Protein AF-A0A6A3SN65-F1 (afdb_monomer_lite)

Structure (mmCIF, N/CA/C/O backbone):
data_AF-A0A6A3SN65-F1
#
_entry.id   AF-A0A6A3SN65-F1
#
loop_
_atom_site.group_PDB
_atom_site.id
_atom_site.type_symbol
_atom_site.label_atom_id
_atom_site.label_alt_id
_atom_site.label_comp_id
_atom_site.label_asym_id
_atom_site.label_entity_id
_atom_site.label_seq_id
_atom_site.pdbx_PDB_ins_code
_atom_site.Cartn_x
_atom_site.Cartn_y
_atom_site.Cartn_z
_atom_site.occupancy
_atom_site.B_iso_or_equiv
_atom_site.auth_seq_id
_atom_site.auth_comp_id
_atom_site.auth_asym_id
_atom_site.auth_atom_id
_atom_site.pdbx_PDB_model_num
ATOM 1 N N . MET A 1 1 ? 22.284 -38.122 52.131 1.00 44.00 1 MET A N 1
ATOM 2 C CA . MET A 1 1 ? 21.114 -37.284 51.780 1.00 44.00 1 MET A CA 1
ATOM 3 C C . MET A 1 1 ? 21.579 -36.169 50.852 1.00 44.00 1 MET A C 1
ATOM 5 O O . MET A 1 1 ? 22.346 -35.319 51.288 1.00 44.00 1 MET A O 1
ATOM 9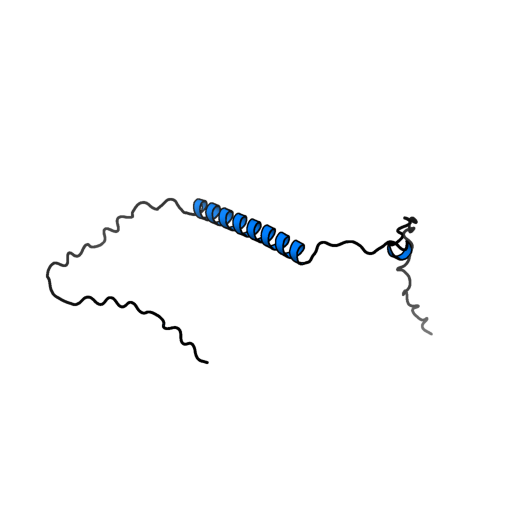 N N . ALA A 1 2 ? 21.207 -36.213 49.572 1.00 60.75 2 ALA A N 1
ATOM 10 C CA . ALA A 1 2 ? 21.546 -35.164 48.610 1.00 60.75 2 ALA A CA 1
ATOM 11 C C . ALA A 1 2 ? 20.547 -34.003 48.746 1.00 60.75 2 ALA A C 1
ATOM 13 O O . ALA A 1 2 ? 19.338 -34.225 48.777 1.00 60.75 2 ALA A O 1
ATOM 14 N N . LYS A 1 3 ? 21.052 -32.773 48.883 1.00 56.12 3 LYS A N 1
ATOM 15 C CA . LYS A 1 3 ? 20.230 -31.563 49.008 1.00 56.12 3 LYS A CA 1
ATOM 16 C C . LYS A 1 3 ? 19.771 -31.123 47.614 1.00 56.12 3 LYS A C 1
ATOM 18 O O . LYS A 1 3 ? 20.582 -30.993 46.703 1.00 56.12 3 LYS A O 1
ATOM 23 N N . SER A 1 4 ? 18.461 -30.938 47.486 1.00 59.59 4 SER A N 1
ATOM 24 C CA . SER A 1 4 ? 17.730 -30.513 46.289 1.00 59.59 4 SER A CA 1
ATOM 25 C C . SER A 1 4 ? 18.315 -29.248 45.641 1.00 59.59 4 SER A C 1
ATOM 27 O O . SER A 1 4 ? 18.587 -28.258 46.325 1.00 59.59 4 SER A O 1
ATOM 29 N N . LYS A 1 5 ? 18.483 -29.274 44.312 1.00 63.75 5 LYS A N 1
ATOM 30 C CA . LYS A 1 5 ? 18.831 -28.111 43.489 1.00 63.75 5 LYS A CA 1
ATOM 31 C C . LYS A 1 5 ? 17.559 -27.277 43.319 1.00 63.75 5 LYS A C 1
ATOM 33 O O . LYS A 1 5 ? 16.695 -27.609 42.519 1.00 63.75 5 LYS A O 1
ATOM 38 N N . LYS A 1 6 ? 17.433 -26.231 44.137 1.00 62.97 6 LYS A N 1
ATOM 39 C CA . LYS A 1 6 ? 16.362 -25.232 44.069 1.00 62.97 6 LYS A CA 1
ATOM 40 C C . LYS A 1 6 ? 16.409 -24.546 42.700 1.00 62.97 6 LYS A C 1
ATOM 42 O O . LYS A 1 6 ? 17.415 -23.932 42.354 1.00 62.97 6 LYS A O 1
ATOM 47 N N . ASP A 1 7 ? 15.336 -24.694 41.932 1.00 58.56 7 ASP A N 1
ATOM 48 C CA . ASP A 1 7 ? 15.148 -24.087 40.617 1.00 58.56 7 ASP A CA 1
ATOM 49 C C . ASP A 1 7 ? 15.398 -22.569 40.656 1.00 58.56 7 ASP A C 1
ATOM 51 O O . ASP A 1 7 ? 14.676 -21.828 41.321 1.00 58.56 7 ASP A O 1
ATOM 55 N N . MET A 1 8 ? 16.387 -22.085 39.900 1.00 62.41 8 MET A N 1
ATOM 56 C CA . MET A 1 8 ? 16.623 -20.653 39.652 1.00 62.41 8 MET A CA 1
ATOM 57 C C . MET A 1 8 ? 15.664 -20.093 38.585 1.00 62.41 8 MET A C 1
ATOM 59 O O . MET A 1 8 ? 16.085 -19.454 37.624 1.00 62.41 8 MET A O 1
ATOM 63 N N . ARG A 1 9 ? 14.359 -20.338 38.721 1.00 61.31 9 ARG A N 1
ATOM 64 C CA . ARG A 1 9 ? 13.341 -19.879 37.756 1.00 61.31 9 ARG A CA 1
ATOM 65 C C . ARG A 1 9 ? 12.748 -18.504 38.074 1.00 61.31 9 ARG A C 1
ATOM 67 O O . ARG A 1 9 ? 11.598 -18.261 37.739 1.00 61.31 9 ARG A O 1
ATOM 74 N N . ASP A 1 10 ? 13.515 -17.606 38.690 1.00 58.91 10 ASP A N 1
ATOM 75 C CA . ASP A 1 10 ? 12.990 -16.268 39.008 1.00 58.91 10 ASP A CA 1
ATOM 76 C C . ASP A 1 10 ? 14.024 -15.128 38.988 1.00 58.91 10 ASP A C 1
ATOM 78 O O . ASP A 1 10 ? 13.831 -14.080 39.591 1.00 58.91 10 ASP A O 1
ATOM 82 N N . ALA A 1 11 ? 15.137 -15.297 38.267 1.00 58.41 11 ALA A N 1
ATOM 83 C CA . ALA A 1 11 ? 16.168 -14.259 38.128 1.00 58.41 11 ALA A CA 1
ATOM 84 C C . ALA A 1 11 ? 16.058 -13.482 36.799 1.00 58.41 11 ALA A C 1
ATOM 86 O O . ALA A 1 11 ? 17.061 -13.163 36.171 1.00 58.41 11 ALA A O 1
ATOM 87 N N . GLY A 1 12 ? 14.834 -13.231 36.322 1.00 60.22 12 GLY A N 1
ATOM 88 C CA . GLY A 1 12 ? 14.587 -12.522 35.056 1.00 60.22 12 GLY A CA 1
ATOM 89 C C . GLY A 1 12 ? 13.802 -11.220 35.198 1.00 60.22 12 GLY A C 1
ATOM 90 O O . GLY A 1 12 ? 13.435 -10.617 34.191 1.00 60.22 12 GLY A O 1
ATOM 91 N N . ARG A 1 13 ? 13.487 -10.800 36.428 1.00 65.06 13 ARG A N 1
ATOM 92 C CA . ARG A 1 13 ? 12.612 -9.651 36.687 1.00 65.06 13 ARG A CA 1
ATOM 93 C C . ARG A 1 13 ? 13.239 -8.644 37.645 1.00 65.06 13 ARG A C 1
ATOM 95 O O . ARG A 1 13 ? 12.544 -8.054 38.463 1.00 65.06 13 ARG A O 1
ATOM 102 N N . GLU A 1 14 ? 14.547 -8.434 37.536 1.00 59.97 14 GLU A N 1
ATOM 103 C CA . GLU A 1 14 ? 15.167 -7.255 38.137 1.00 59.97 14 GLU A CA 1
ATOM 104 C C . GLU A 1 14 ? 14.794 -6.023 37.316 1.00 59.97 14 GLU A C 1
ATOM 106 O O . GLU A 1 14 ? 14.979 -5.951 36.097 1.00 59.97 14 GLU A O 1
ATOM 111 N N . GLY A 1 15 ? 14.150 -5.091 38.010 1.00 62.22 15 GLY A N 1
ATOM 112 C CA . GLY A 1 15 ? 13.595 -3.884 37.446 1.00 62.22 15 GLY A CA 1
ATOM 113 C C . GLY A 1 15 ? 14.676 -3.029 36.808 1.00 62.22 15 GLY A C 1
ATOM 114 O O . GLY A 1 15 ? 15.488 -2.419 37.493 1.00 62.22 15 GLY A O 1
ATOM 115 N N . ARG A 1 16 ? 14.576 -2.845 35.490 1.00 60.09 16 ARG A N 1
ATOM 116 C CA . ARG A 1 16 ? 14.688 -1.471 35.015 1.00 60.09 16 ARG A CA 1
ATOM 117 C C . ARG A 1 16 ? 13.518 -0.741 35.636 1.00 60.09 16 ARG A C 1
ATOM 119 O O . ARG A 1 16 ? 12.372 -1.084 35.339 1.00 60.09 16 ARG A O 1
ATOM 126 N N . GLU A 1 17 ? 13.838 0.176 36.539 1.00 61.56 17 GLU A N 1
ATOM 127 C CA . GLU A 1 17 ? 12.993 1.288 36.940 1.00 61.56 17 GLU A CA 1
ATOM 128 C C . GLU A 1 17 ? 12.139 1.656 35.732 1.00 61.56 17 GLU A C 1
ATOM 130 O O . GLU A 1 17 ? 12.624 2.172 34.721 1.00 61.56 17 GLU A O 1
ATOM 135 N N . ARG A 1 18 ? 10.872 1.234 35.776 1.00 63.16 18 ARG A N 1
ATOM 136 C CA . ARG A 1 18 ? 9.873 1.748 34.861 1.00 63.16 18 ARG A CA 1
ATOM 137 C C . ARG A 1 18 ? 9.721 3.177 35.321 1.00 63.16 18 ARG A C 1
ATOM 139 O O . ARG A 1 18 ? 8.883 3.452 36.169 1.00 63.16 18 ARG A O 1
ATOM 146 N N . GLU A 1 19 ? 10.588 4.045 34.809 1.00 61.00 19 GLU A N 1
ATOM 147 C CA . GLU A 1 19 ? 10.290 5.454 34.671 1.00 61.00 19 GLU A CA 1
ATOM 148 C C . GLU A 1 19 ? 8.831 5.480 34.230 1.00 61.00 19 GLU A C 1
ATOM 150 O O . GLU A 1 19 ? 8.477 4.890 33.199 1.00 61.00 19 GLU A O 1
ATOM 155 N N . GLU A 1 20 ? 7.962 5.981 35.106 1.00 58.88 20 GLU A N 1
ATOM 156 C CA . GLU A 1 20 ? 6.527 6.050 34.882 1.00 58.88 20 GLU A CA 1
ATOM 157 C C . GLU A 1 20 ? 6.275 7.111 33.807 1.00 58.88 20 GLU A C 1
ATOM 159 O O . GLU A 1 20 ? 5.593 8.109 34.013 1.00 58.88 20 GLU A O 1
ATOM 164 N N . ALA A 1 21 ? 6.837 6.910 32.613 1.00 63.66 21 ALA A N 1
ATOM 165 C CA . ALA A 1 21 ? 6.311 7.469 31.401 1.00 63.66 21 ALA A CA 1
ATOM 166 C C . ALA A 1 21 ? 4.866 6.987 31.374 1.00 63.66 21 ALA A C 1
ATOM 168 O O . ALA A 1 21 ? 4.590 5.814 31.106 1.00 63.66 21 ALA A O 1
ATOM 169 N N . THR A 1 22 ? 3.957 7.887 31.739 1.00 68.81 22 THR A N 1
ATOM 170 C CA . THR A 1 22 ? 2.511 7.702 31.780 1.00 68.81 22 THR A CA 1
ATOM 171 C C . THR A 1 22 ? 2.010 7.499 30.352 1.00 68.81 22 THR A C 1
ATOM 173 O O . THR A 1 22 ? 1.320 8.319 29.756 1.00 68.81 22 THR A O 1
ATOM 176 N N . ARG A 1 23 ? 2.379 6.362 29.758 1.00 72.00 23 ARG A N 1
ATOM 177 C CA . ARG A 1 23 ? 1.897 5.875 28.474 1.00 72.00 23 ARG A CA 1
ATOM 178 C C . ARG A 1 23 ? 0.486 5.361 28.692 1.00 72.00 23 ARG A C 1
ATOM 180 O O . ARG A 1 23 ? 0.244 4.167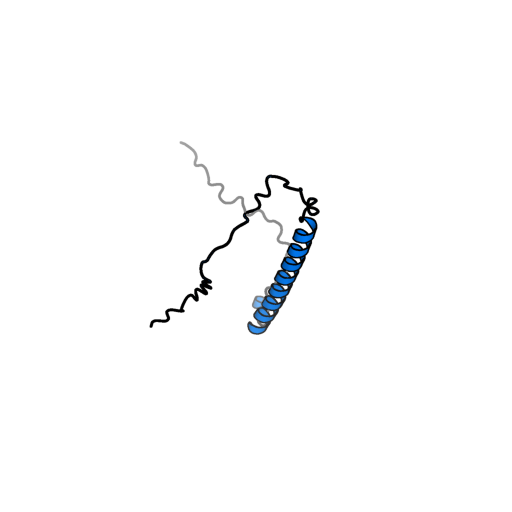 28.839 1.00 72.00 23 ARG A O 1
ATOM 187 N N . SER A 1 24 ? -0.459 6.288 28.751 1.00 79.38 24 SER A N 1
ATOM 188 C CA . SER A 1 24 ? -1.873 5.951 28.746 1.00 79.38 24 SER A CA 1
ATOM 189 C C . SER A 1 24 ? -2.320 5.605 27.331 1.00 79.38 24 SER A C 1
ATOM 191 O O . SER A 1 24 ? -2.124 6.397 26.410 1.00 79.38 24 SER A O 1
ATOM 193 N N . SER A 1 25 ? -2.941 4.440 27.151 1.00 87.12 25 SER A N 1
ATOM 194 C CA . SER A 1 25 ? -3.502 4.046 25.856 1.00 87.12 25 SER A CA 1
ATOM 195 C C . SER A 1 25 ? -4.734 4.889 25.495 1.00 87.12 25 SER A C 1
ATOM 197 O O . SER A 1 25 ? -5.464 5.343 26.379 1.00 87.12 25 SER A O 1
ATOM 199 N N . ARG A 1 26 ? -5.021 5.053 24.192 1.00 91.25 26 ARG A N 1
ATOM 200 C CA . ARG A 1 26 ? -6.242 5.737 23.705 1.00 91.25 26 ARG A CA 1
ATOM 201 C C . ARG A 1 26 ? -7.511 5.123 24.295 1.00 91.25 26 ARG A C 1
ATOM 203 O O . ARG A 1 26 ? -8.397 5.847 24.736 1.00 91.25 26 ARG A O 1
ATOM 210 N N . ARG A 1 27 ? -7.536 3.788 24.394 1.00 92.62 27 ARG A N 1
ATOM 211 C CA . ARG A 1 27 ? -8.623 3.028 25.021 1.00 92.62 27 ARG A CA 1
ATOM 212 C C . ARG A 1 27 ? -8.814 3.409 26.489 1.00 92.62 27 ARG A C 1
ATOM 214 O O . ARG A 1 27 ? -9.942 3.638 26.903 1.00 92.62 27 ARG A O 1
ATOM 221 N N . ALA A 1 28 ? -7.730 3.512 27.262 1.00 91.31 28 ALA A N 1
ATOM 222 C CA . ALA A 1 28 ? -7.799 3.925 28.666 1.00 91.31 28 ALA A CA 1
ATOM 223 C C . ALA A 1 28 ? -8.260 5.382 28.832 1.00 91.31 28 ALA A C 1
ATOM 225 O O . ALA A 1 28 ? -8.805 5.741 29.869 1.00 91.31 28 ALA A O 1
ATOM 226 N N . LYS A 1 29 ? -8.055 6.219 27.809 1.00 90.62 29 LYS A N 1
ATOM 227 C CA . LYS A 1 29 ? -8.522 7.608 27.762 1.00 90.62 29 LYS A CA 1
ATOM 228 C C . LYS A 1 29 ? -9.926 7.772 27.166 1.00 90.62 29 LYS A C 1
ATOM 230 O O . LYS A 1 29 ? -10.376 8.903 27.046 1.00 90.62 29 LYS A O 1
ATOM 235 N N . GLY A 1 30 ? -10.603 6.682 26.788 1.00 94.31 30 GLY A N 1
ATOM 236 C CA . GLY A 1 30 ? -11.924 6.741 26.151 1.00 94.31 30 GLY A CA 1
ATOM 237 C C . GLY A 1 30 ? -11.926 7.476 24.807 1.00 94.31 30 GLY A C 1
ATOM 238 O O . GLY A 1 30 ? -12.971 7.951 24.374 1.00 94.31 30 GLY A O 1
ATOM 239 N N . LEU A 1 31 ? -10.761 7.609 24.165 1.00 93.38 31 LEU A N 1
ATOM 240 C CA . LEU A 1 31 ? -10.641 8.309 22.891 1.00 93.38 31 LEU A CA 1
ATOM 241 C C . LEU A 1 31 ? -11.261 7.476 21.764 1.00 93.38 31 LEU A C 1
ATOM 243 O O . LEU A 1 31 ? -11.194 6.241 21.814 1.00 93.38 31 LEU A O 1
ATOM 247 N N . PRO A 1 32 ? -11.819 8.136 20.735 1.00 92.19 32 PRO A N 1
ATOM 248 C CA . PRO A 1 32 ? -12.354 7.441 19.579 1.00 92.19 32 PRO A CA 1
ATOM 249 C C . PRO A 1 32 ? -11.260 6.634 18.858 1.00 92.19 32 PRO A C 1
ATOM 251 O O . PRO A 1 32 ? -10.058 6.907 19.036 1.00 92.19 32 PRO A O 1
ATOM 254 N N . PRO A 1 33 ? -11.668 5.634 18.053 1.00 92.00 33 PRO A N 1
ATOM 255 C CA . PRO A 1 33 ? -10.758 4.873 17.210 1.00 92.00 33 PRO A CA 1
ATOM 256 C C . PRO A 1 33 ? -9.896 5.771 16.326 1.00 92.00 33 PRO A C 1
ATOM 258 O O . PRO A 1 33 ? -10.231 6.920 16.046 1.00 92.00 33 PRO A O 1
ATOM 261 N N . GLU A 1 34 ? -8.765 5.226 15.899 1.00 91.81 34 GLU A N 1
ATOM 262 C CA . GLU A 1 34 ? -7.917 5.900 14.928 1.00 91.81 34 GLU A CA 1
ATOM 263 C C . GLU A 1 34 ? -8.611 5.938 13.566 1.00 91.81 34 GLU A C 1
ATOM 265 O O . GLU A 1 34 ? -9.181 4.944 13.111 1.00 91.81 34 GLU A O 1
ATOM 270 N N . GLU A 1 35 ? -8.581 7.105 12.935 1.00 93.69 35 GLU A N 1
ATOM 271 C CA . GLU A 1 35 ? -9.079 7.275 11.580 1.00 93.69 35 GLU A CA 1
ATOM 272 C C . GLU A 1 35 ? -8.033 6.744 10.595 1.00 93.69 35 GLU A C 1
ATOM 274 O O . GLU A 1 35 ? -6.851 7.088 10.669 1.00 93.69 35 GLU A O 1
ATOM 279 N N . HIS A 1 36 ? -8.469 5.903 9.661 1.00 94.94 36 HIS A N 1
ATOM 280 C CA . HIS A 1 36 ? -7.621 5.341 8.617 1.00 94.94 36 HIS A CA 1
ATOM 281 C C . HIS A 1 36 ? -8.142 5.737 7.236 1.00 94.94 36 HIS A C 1
ATOM 283 O O . HIS A 1 36 ? -9.346 5.901 7.036 1.00 94.94 36 HIS A O 1
ATOM 289 N N . ALA A 1 37 ? -7.223 5.855 6.275 1.00 95.50 37 ALA A N 1
ATOM 290 C CA . ALA A 1 37 ? -7.568 6.036 4.870 1.00 95.50 37 ALA A CA 1
ATOM 291 C C . ALA A 1 37 ? -8.432 4.870 4.363 1.00 95.50 37 ALA A C 1
ATOM 293 O O . ALA A 1 37 ? -8.308 3.736 4.842 1.00 95.50 37 ALA A O 1
ATOM 294 N N . SER A 1 38 ? -9.282 5.135 3.367 1.00 96.56 38 SER A N 1
ATOM 295 C CA . SER A 1 38 ? -10.095 4.072 2.773 1.00 96.56 38 SER A CA 1
ATOM 296 C C . SER A 1 38 ? -9.218 3.059 2.035 1.00 96.56 38 SER A C 1
ATOM 298 O O . SER A 1 38 ? -8.105 3.360 1.585 1.00 96.56 38 SER A O 1
ATOM 300 N N . LEU A 1 39 ? -9.737 1.843 1.863 1.00 97.44 39 LEU A N 1
ATOM 301 C CA . LEU A 1 39 ? -9.032 0.796 1.126 1.00 97.44 39 LEU A CA 1
ATOM 302 C C . LEU A 1 39 ? -8.706 1.239 -0.304 1.00 97.44 39 LEU A C 1
ATOM 304 O O . LEU A 1 39 ? -7.608 0.986 -0.797 1.00 97.44 39 LEU A O 1
ATOM 308 N N . GLU A 1 40 ? -9.618 1.951 -0.962 1.00 97.88 40 GLU A N 1
ATOM 309 C CA . GLU A 1 40 ? -9.433 2.463 -2.320 1.00 97.88 40 GLU A CA 1
ATOM 310 C C . GLU A 1 40 ? -8.261 3.446 -2.396 1.00 97.88 40 GLU A C 1
ATOM 312 O O . GLU A 1 40 ? -7.480 3.411 -3.354 1.00 97.88 40 GLU A O 1
ATOM 317 N N . GLU A 1 41 ? -8.112 4.310 -1.392 1.00 97.19 41 GLU A N 1
ATOM 318 C CA . GLU A 1 41 ? -7.010 5.264 -1.312 1.00 97.19 41 GLU A CA 1
ATOM 319 C C . GLU A 1 41 ? -5.672 4.549 -1.093 1.00 97.19 41 GLU A C 1
ATOM 321 O O . GLU A 1 41 ? -4.698 4.800 -1.817 1.00 97.19 41 GLU A O 1
ATOM 326 N N . VAL A 1 42 ? -5.631 3.588 -0.168 1.00 97.75 42 VAL A N 1
ATOM 327 C CA . VAL A 1 42 ? -4.442 2.761 0.085 1.00 97.75 42 VAL A CA 1
ATOM 328 C C . VAL A 1 42 ? -4.036 1.987 -1.175 1.00 97.75 42 VAL A C 1
ATOM 330 O O . VAL A 1 42 ? -2.868 1.974 -1.567 1.00 97.75 42 VAL A O 1
ATOM 333 N N . VAL A 1 43 ? -4.995 1.394 -1.887 1.00 98.06 43 VAL A N 1
ATOM 334 C CA . VAL A 1 43 ? -4.729 0.662 -3.134 1.00 98.06 43 VAL A CA 1
ATOM 335 C C . VAL A 1 43 ? -4.219 1.601 -4.230 1.00 98.06 43 VAL A C 1
ATOM 337 O O . VAL A 1 43 ? -3.259 1.273 -4.939 1.00 98.06 43 VAL A O 1
ATOM 340 N N . ARG A 1 44 ? -4.819 2.789 -4.377 1.00 98.06 44 ARG A N 1
ATOM 341 C CA . ARG A 1 44 ? -4.402 3.785 -5.375 1.00 98.06 44 ARG A CA 1
ATOM 342 C C . ARG A 1 44 ? -2.969 4.250 -5.131 1.00 98.06 44 ARG A C 1
ATOM 344 O O . ARG A 1 44 ? -2.168 4.288 -6.071 1.00 98.06 44 ARG A O 1
ATOM 351 N N . THR A 1 45 ? -2.638 4.589 -3.888 1.00 97.12 45 THR A N 1
ATOM 352 C CA . THR A 1 45 ? -1.297 5.048 -3.503 1.00 97.12 45 THR A CA 1
ATOM 353 C C . THR A 1 45 ? -0.256 3.948 -3.707 1.00 97.12 45 THR A C 1
ATOM 355 O O . THR A 1 45 ? 0.761 4.188 -4.366 1.00 97.12 45 THR A O 1
ATOM 358 N N . ALA A 1 46 ? -0.544 2.716 -3.274 1.00 96.88 46 ALA A N 1
ATOM 359 C CA . ALA A 1 46 ? 0.331 1.564 -3.475 1.00 96.88 46 ALA A CA 1
ATOM 360 C C . ALA A 1 46 ? 0.588 1.282 -4.964 1.00 96.88 46 ALA A C 1
ATOM 362 O O . ALA A 1 46 ? 1.735 1.088 -5.381 1.00 96.88 46 ALA A O 1
ATOM 363 N N . ARG A 1 47 ? -0.455 1.330 -5.806 1.00 97.25 47 ARG A N 1
ATOM 364 C CA . ARG A 1 47 ? -0.318 1.146 -7.259 1.00 97.25 47 ARG A CA 1
ATOM 365 C C . ARG A 1 47 ? 0.558 2.231 -7.884 1.00 97.25 47 ARG A C 1
ATOM 367 O O . ARG A 1 47 ? 1.428 1.907 -8.697 1.00 97.25 47 ARG A O 1
ATOM 374 N N . LYS A 1 48 ? 0.361 3.499 -7.503 1.00 95.56 48 LYS A N 1
ATOM 375 C CA . LYS A 1 48 ? 1.169 4.631 -7.989 1.00 95.56 48 LYS A CA 1
ATOM 376 C C . LYS A 1 48 ? 2.639 4.472 -7.595 1.00 95.56 48 LYS A C 1
ATOM 378 O O . LYS A 1 48 ? 3.514 4.593 -8.453 1.00 95.56 48 LYS A O 1
ATOM 383 N N . ALA A 1 49 ? 2.908 4.124 -6.337 1.00 94.75 49 ALA A N 1
ATOM 384 C CA . ALA A 1 49 ? 4.261 3.867 -5.850 1.00 94.75 49 ALA A CA 1
ATOM 385 C C . ALA A 1 49 ? 4.919 2.684 -6.584 1.00 94.75 49 ALA A C 1
ATOM 387 O O . ALA A 1 49 ? 6.063 2.780 -7.028 1.00 94.75 49 ALA A O 1
ATOM 388 N N . GLY A 1 50 ? 4.185 1.587 -6.790 1.00 94.81 50 GLY A N 1
ATOM 389 C CA . GLY A 1 50 ? 4.670 0.428 -7.543 1.00 94.81 50 GLY A CA 1
ATOM 390 C C . GLY A 1 50 ? 4.985 0.750 -9.008 1.00 94.81 50 GLY A C 1
ATOM 391 O O . GLY A 1 50 ? 5.990 0.282 -9.543 1.00 94.81 50 GLY A O 1
ATOM 392 N N . ALA A 1 51 ? 4.169 1.582 -9.660 1.00 93.19 51 ALA A N 1
ATOM 393 C CA . ALA A 1 51 ? 4.431 2.038 -11.024 1.00 93.19 51 ALA A CA 1
ATOM 394 C C . ALA A 1 51 ? 5.702 2.897 -11.112 1.00 93.19 51 ALA A C 1
ATOM 396 O O . ALA A 1 51 ? 6.498 2.702 -12.030 1.00 93.19 51 ALA A O 1
ATOM 397 N N . ALA A 1 52 ? 5.923 3.795 -10.147 1.00 88.94 52 ALA A N 1
ATOM 398 C CA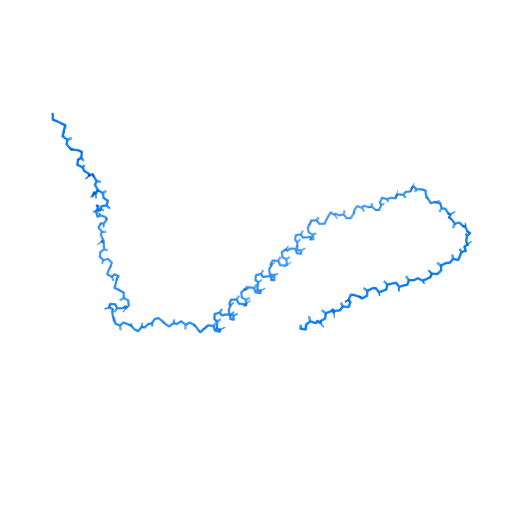 . ALA A 1 52 ? 7.141 4.598 -10.075 1.00 88.94 52 ALA A CA 1
ATOM 399 C C . ALA A 1 52 ? 8.392 3.717 -9.923 1.00 88.94 52 ALA A C 1
ATOM 401 O O . ALA A 1 52 ? 9.338 3.863 -10.695 1.00 88.94 52 ALA A O 1
ATOM 402 N N . LYS A 1 53 ? 8.358 2.730 -9.016 1.00 89.88 53 LYS A N 1
ATOM 403 C CA . LYS A 1 53 ? 9.461 1.769 -8.829 1.00 89.88 53 LYS A CA 1
ATOM 404 C C . LYS A 1 53 ? 9.774 0.984 -10.105 1.00 89.88 53 LYS A C 1
ATOM 406 O O . LYS A 1 53 ? 10.933 0.865 -10.484 1.00 89.88 53 LYS A O 1
ATOM 411 N N . ARG A 1 54 ? 8.748 0.491 -10.812 1.00 91.00 54 ARG A N 1
ATOM 412 C CA . ARG A 1 54 ? 8.944 -0.228 -12.085 1.00 91.00 54 ARG A CA 1
ATOM 413 C C . ARG A 1 54 ? 9.535 0.659 -13.178 1.00 91.00 54 ARG A C 1
ATOM 415 O O . ARG A 1 54 ? 10.343 0.170 -13.959 1.00 91.00 54 ARG A O 1
ATOM 422 N N . LYS A 1 55 ? 9.137 1.933 -13.252 1.00 89.31 55 LYS A N 1
ATOM 423 C CA . LYS A 1 55 ? 9.738 2.889 -14.194 1.00 89.31 55 LYS A CA 1
ATOM 424 C C . LYS A 1 55 ? 11.216 3.114 -13.876 1.00 89.31 55 LYS A C 1
ATOM 426 O O . LYS A 1 55 ? 12.031 2.962 -14.774 1.00 89.31 55 LYS A O 1
ATOM 431 N N . ALA A 1 56 ? 11.554 3.371 -12.612 1.00 85.56 56 ALA A N 1
ATOM 432 C CA . ALA A 1 56 ? 12.941 3.560 -12.185 1.00 85.56 56 ALA A CA 1
ATOM 433 C C . ALA A 1 56 ? 13.820 2.343 -12.521 1.00 85.56 56 ALA A C 1
ATOM 435 O O . ALA A 1 56 ? 14.839 2.491 -13.185 1.00 85.56 56 ALA A O 1
ATOM 436 N N . ALA A 1 57 ? 13.366 1.134 -12.179 1.00 85.38 57 ALA A N 1
ATOM 437 C CA . ALA A 1 57 ? 14.104 -0.093 -12.479 1.00 85.38 57 ALA A CA 1
ATOM 438 C C . ALA A 1 57 ? 14.273 -0.345 -13.989 1.00 85.38 57 ALA A C 1
ATOM 440 O O . ALA A 1 57 ? 15.268 -0.920 -14.420 1.00 85.38 57 ALA A O 1
ATOM 441 N N . ARG A 1 58 ? 13.301 0.056 -14.821 1.00 86.75 58 ARG A N 1
ATOM 442 C CA . ARG A 1 58 ? 13.424 -0.053 -16.284 1.00 86.75 58 ARG A CA 1
ATOM 443 C C . ARG A 1 58 ? 14.459 0.921 -16.841 1.00 86.75 58 ARG A C 1
ATOM 445 O O . ARG A 1 58 ? 15.231 0.519 -17.702 1.00 86.75 58 ARG A O 1
ATOM 452 N N . GLU A 1 59 ? 14.479 2.162 -16.367 1.00 85.00 59 GLU A N 1
ATOM 453 C CA . GLU A 1 59 ? 15.473 3.154 -16.798 1.00 85.00 59 GLU A CA 1
ATOM 454 C C . GLU A 1 59 ? 16.887 2.785 -16.335 1.00 85.00 59 GLU A C 1
ATOM 456 O O . GLU A 1 59 ? 17.830 2.883 -17.114 1.00 85.00 59 GLU A O 1
ATOM 461 N N . GLU A 1 60 ? 17.032 2.258 -15.119 1.00 85.19 60 GLU A N 1
ATOM 462 C CA . GLU A 1 60 ? 18.304 1.716 -14.633 1.00 85.19 60 GLU A CA 1
ATOM 463 C C . GLU A 1 60 ? 18.805 0.572 -15.520 1.00 85.19 60 GLU A C 1
ATOM 465 O O . GLU A 1 60 ? 19.927 0.631 -16.010 1.00 85.19 60 GLU A O 1
ATOM 470 N N . LYS A 1 61 ? 17.953 -0.415 -15.831 1.00 87.06 61 LYS A N 1
ATOM 471 C CA . LYS A 1 61 ? 18.321 -1.519 -16.733 1.00 87.06 61 LYS A CA 1
ATOM 472 C C . LYS A 1 61 ? 18.752 -1.038 -18.115 1.00 87.06 61 LYS A C 1
ATOM 474 O O . LYS A 1 61 ? 19.718 -1.563 -18.654 1.00 87.06 61 LYS A O 1
ATOM 479 N N . LYS A 1 62 ? 18.059 -0.051 -18.693 1.00 86.81 62 LYS A N 1
ATOM 480 C CA . LYS A 1 62 ? 18.460 0.542 -19.980 1.00 86.81 62 LYS A CA 1
ATOM 481 C C . LYS A 1 62 ? 19.829 1.210 -19.883 1.00 86.81 62 LYS A C 1
ATOM 483 O O . LYS A 1 62 ? 20.654 1.033 -20.771 1.00 86.81 62 LYS A O 1
ATOM 488 N N . ARG A 1 63 ? 20.073 1.956 -18.803 1.00 82.31 63 ARG A N 1
ATOM 489 C CA . ARG A 1 63 ? 21.356 2.619 -18.561 1.00 82.31 63 ARG A CA 1
ATOM 490 C C . ARG A 1 63 ? 22.489 1.606 -18.396 1.00 82.31 63 ARG A C 1
ATOM 492 O O . ARG A 1 63 ? 23.520 1.763 -19.042 1.00 82.31 63 ARG A O 1
ATOM 499 N N . SER A 1 64 ? 22.289 0.563 -17.594 1.00 81.31 64 SER A N 1
ATOM 500 C CA . SER A 1 64 ? 23.269 -0.514 -17.430 1.00 81.31 64 SER A CA 1
ATOM 501 C C . SER A 1 64 ? 23.536 -1.232 -18.749 1.00 81.31 64 SER A C 1
ATOM 503 O O . SER A 1 64 ? 24.691 -1.371 -19.122 1.00 81.31 64 SER A O 1
ATOM 505 N N . LEU A 1 65 ? 22.492 -1.585 -19.510 1.00 82.12 65 LEU A N 1
ATOM 506 C CA . LEU A 1 65 ? 22.648 -2.201 -20.831 1.00 82.12 65 LEU A CA 1
ATOM 507 C C . LEU A 1 65 ? 23.478 -1.317 -21.772 1.00 82.12 65 LEU A C 1
ATOM 509 O O . LEU A 1 65 ? 24.335 -1.827 -22.472 1.00 82.12 65 LEU A O 1
ATOM 513 N N . SER A 1 66 ? 23.264 0.003 -21.778 1.00 72.50 66 SER A N 1
ATOM 514 C CA . SER A 1 66 ? 24.042 0.916 -22.630 1.00 72.50 66 SER A CA 1
ATOM 515 C C . SER A 1 66 ? 25.512 1.066 -22.222 1.00 72.50 66 SER A C 1
ATOM 517 O O . SER A 1 66 ? 26.332 1.386 -23.074 1.00 72.50 66 SER A O 1
ATOM 519 N N . GLN A 1 67 ? 25.850 0.855 -20.945 1.00 73.12 67 GLN A N 1
ATOM 520 C CA . GLN A 1 67 ? 27.243 0.861 -20.478 1.00 73.12 67 GLN A CA 1
ATOM 521 C C . GLN A 1 67 ? 27.952 -0.474 -20.706 1.00 73.12 67 GLN A C 1
ATOM 523 O O . GLN A 1 67 ? 29.169 -0.481 -20.845 1.00 73.12 67 GLN A O 1
ATOM 528 N N . ASP A 1 68 ? 27.201 -1.574 -20.720 1.00 68.62 68 ASP A N 1
ATOM 529 C CA . ASP A 1 68 ? 27.733 -2.936 -20.815 1.00 68.62 68 ASP A CA 1
ATOM 530 C C . ASP A 1 68 ? 27.804 -3.450 -22.264 1.00 68.62 68 ASP A C 1
ATOM 532 O O . ASP A 1 68 ? 28.282 -4.554 -22.505 1.00 68.62 68 ASP A O 1
ATOM 536 N N . GLN A 1 69 ? 27.344 -2.663 -23.249 1.00 65.88 69 GLN A N 1
ATOM 537 C CA . GLN A 1 69 ? 27.606 -2.963 -24.657 1.00 65.88 69 GLN A CA 1
ATOM 538 C C . GLN A 1 69 ? 29.096 -2.728 -24.946 1.00 65.88 69 GLN A C 1
ATOM 540 O O . GLN A 1 69 ? 29.539 -1.574 -24.880 1.00 65.88 69 GLN A O 1
ATOM 545 N N . PRO A 1 70 ? 29.883 -3.769 -25.281 1.00 67.12 70 PRO A N 1
ATOM 546 C CA . PRO A 1 70 ? 31.242 -3.560 -25.753 1.00 67.12 70 PRO A CA 1
ATOM 547 C C . PRO A 1 70 ? 31.189 -2.720 -27.032 1.00 67.12 70 PRO A C 1
ATOM 549 O O . PRO A 1 70 ? 30.263 -2.854 -27.838 1.00 67.12 70 PRO A O 1
ATOM 552 N N . ALA A 1 71 ? 32.167 -1.827 -27.212 1.00 70.50 71 ALA A N 1
ATOM 553 C CA . ALA A 1 71 ? 32.336 -1.122 -28.477 1.00 70.50 71 ALA A CA 1
ATOM 554 C C . ALA A 1 71 ? 32.322 -2.166 -29.598 1.00 70.50 71 ALA A C 1
ATOM 556 O O . ALA A 1 71 ? 33.079 -3.131 -29.510 1.00 70.50 71 ALA A O 1
ATOM 557 N N . ALA A 1 72 ? 31.422 -2.000 -30.577 1.00 71.50 72 ALA A N 1
ATOM 558 C CA . ALA A 1 72 ? 31.255 -2.941 -31.677 1.00 71.50 72 ALA A CA 1
ATOM 559 C C . ALA A 1 72 ? 32.638 -3.328 -32.207 1.00 71.50 72 ALA A C 1
ATOM 561 O O . ALA A 1 72 ? 33.392 -2.451 -32.642 1.00 71.50 72 ALA A O 1
ATOM 562 N N . GLU A 1 73 ? 32.988 -4.611 -32.086 1.00 67.88 73 GLU A N 1
ATOM 563 C CA . GLU A 1 73 ? 34.248 -5.096 -32.630 1.00 67.88 73 GLU A CA 1
ATOM 564 C C . GLU A 1 73 ? 34.274 -4.725 -34.119 1.00 67.88 73 GLU A C 1
ATOM 566 O O . GLU A 1 73 ? 33.244 -4.851 -34.799 1.00 67.88 73 GLU A O 1
ATOM 571 N N . PRO A 1 74 ? 35.395 -4.174 -34.624 1.00 73.06 74 PRO A N 1
ATOM 572 C CA . PRO A 1 74 ? 35.493 -3.810 -36.030 1.00 73.06 74 PRO A CA 1
ATOM 573 C C . PRO A 1 74 ? 35.151 -5.044 -36.869 1.00 73.06 74 PRO A C 1
ATOM 575 O O . PRO A 1 74 ? 35.505 -6.147 -36.450 1.00 73.06 74 PRO A O 1
ATOM 578 N N . PRO A 1 75 ? 34.463 -4.888 -38.017 1.00 68.56 75 PRO A N 1
ATOM 579 C CA . PRO A 1 75 ? 34.054 -6.023 -38.829 1.00 68.56 75 PRO A CA 1
ATOM 580 C C . PRO A 1 75 ? 35.294 -6.847 -39.155 1.00 68.56 75 PRO A C 1
ATOM 582 O O . PRO A 1 75 ? 36.160 -6.417 -39.921 1.00 68.56 75 PRO A O 1
ATOM 585 N N . VAL A 1 76 ? 35.399 -8.004 -38.504 1.00 69.12 76 VAL A N 1
ATOM 586 C CA . VAL A 1 76 ? 36.440 -8.975 -38.785 1.00 69.12 76 VAL A CA 1
ATOM 587 C C . VAL A 1 76 ? 36.131 -9.427 -40.200 1.00 69.12 76 VAL A C 1
ATOM 589 O O . VAL A 1 76 ? 35.055 -9.962 -40.468 1.00 69.12 76 VAL A O 1
ATOM 592 N N . GLN A 1 77 ? 37.002 -9.073 -41.139 1.00 64.69 77 GLN A N 1
ATOM 593 C CA . GLN A 1 77 ? 36.901 -9.566 -42.501 1.00 64.69 77 GLN A CA 1
ATOM 594 C C . GLN A 1 77 ? 37.167 -11.070 -42.430 1.00 64.69 77 GLN A C 1
ATOM 596 O O . GLN A 1 77 ? 38.315 -11.499 -42.501 1.00 64.69 77 GLN A O 1
ATOM 601 N N . ASP A 1 78 ? 36.109 -11.857 -42.235 1.00 62.91 78 ASP A N 1
ATOM 602 C CA . ASP A 1 78 ? 36.117 -13.301 -42.447 1.00 62.91 78 ASP A CA 1
ATOM 603 C C . ASP A 1 78 ? 36.233 -13.548 -43.955 1.00 62.91 78 ASP A C 1
ATOM 605 O O . ASP A 1 78 ? 35.285 -13.917 -44.648 1.00 62.91 78 ASP A O 1
ATOM 609 N N . ASP A 1 79 ? 37.425 -13.282 -44.485 1.00 65.44 79 ASP A N 1
ATOM 610 C CA . ASP A 1 79 ? 37.820 -13.613 -45.846 1.00 65.44 79 ASP A CA 1
ATOM 611 C C . ASP A 1 79 ? 38.232 -15.090 -45.890 1.00 65.44 79 ASP A C 1
ATOM 613 O O . ASP A 1 79 ? 39.391 -15.459 -46.078 1.00 65.44 79 ASP A O 1
ATOM 617 N N . ALA A 1 80 ? 37.258 -15.959 -45.626 1.00 67.50 80 ALA A N 1
ATOM 618 C CA . ALA A 1 80 ? 37.388 -17.395 -45.793 1.00 67.50 80 ALA A CA 1
ATOM 619 C C . ALA A 1 80 ? 36.311 -17.876 -46.773 1.00 67.50 80 ALA A C 1
ATOM 621 O O . ALA A 1 80 ? 35.217 -18.287 -46.399 1.00 67.50 80 ALA A O 1
ATOM 622 N N . HIS A 1 81 ? 36.697 -17.852 -48.052 1.00 60.97 81 HIS A N 1
ATOM 623 C CA . HIS A 1 81 ? 36.105 -18.599 -49.166 1.00 60.97 81 HIS A CA 1
ATOM 624 C C . HIS A 1 81 ? 34.733 -18.116 -49.662 1.00 60.97 81 HIS A C 1
ATOM 626 O O . HIS A 1 81 ? 33.712 -18.784 -49.503 1.00 60.97 81 HIS A O 1
ATOM 632 N N . LEU A 1 82 ? 34.730 -17.016 -50.420 1.00 59.34 82 LEU A N 1
ATOM 633 C CA . LEU A 1 82 ? 33.662 -16.768 -51.389 1.00 59.34 82 LEU A CA 1
ATOM 634 C C . LEU A 1 82 ? 33.725 -17.831 -52.501 1.00 59.34 82 LEU A C 1
ATOM 636 O O . LEU A 1 82 ? 34.450 -17.689 -53.483 1.00 59.34 82 LEU A O 1
ATOM 640 N N . VAL A 1 83 ? 32.959 -18.912 -52.346 1.00 52.66 83 VAL A N 1
ATOM 641 C CA . VAL A 1 83 ? 32.583 -19.785 -53.464 1.00 52.66 83 VAL A CA 1
ATOM 642 C C . VAL A 1 83 ? 31.484 -19.070 -54.245 1.00 52.66 83 VAL A C 1
ATOM 644 O O . VAL A 1 83 ? 30.347 -18.944 -53.797 1.00 52.66 83 VAL A O 1
ATOM 647 N N . SER A 1 84 ? 31.836 -18.553 -55.420 1.00 55.62 84 SER A N 1
ATOM 648 C CA . SER A 1 84 ? 30.861 -18.101 -56.408 1.00 55.62 84 SER A CA 1
ATOM 649 C C . SER A 1 84 ? 30.116 -19.323 -56.949 1.00 55.62 84 SER A C 1
ATOM 651 O O . SER A 1 84 ? 30.659 -20.076 -57.753 1.00 55.62 84 SER A O 1
ATOM 653 N N . ALA A 1 85 ? 28.881 -19.535 -56.498 1.00 49.69 85 ALA A N 1
ATOM 654 C CA . ALA A 1 85 ? 27.953 -20.434 -57.168 1.00 49.69 85 ALA A CA 1
ATOM 655 C C . ALA A 1 85 ? 27.298 -19.662 -58.320 1.00 49.69 85 ALA A C 1
ATOM 657 O O . ALA A 1 85 ? 26.311 -18.954 -58.131 1.00 49.69 85 ALA A O 1
ATOM 658 N N . ASP A 1 86 ? 27.898 -19.759 -59.502 1.00 49.03 86 ASP A N 1
ATOM 659 C CA . ASP A 1 86 ? 27.178 -19.501 -60.744 1.00 49.03 86 ASP A CA 1
ATOM 660 C C . ASP A 1 86 ? 26.372 -20.759 -61.123 1.00 49.03 86 ASP A C 1
ATOM 662 O O . ASP A 1 86 ? 26.771 -21.880 -60.801 1.00 49.03 86 ASP A O 1
ATOM 666 N N . VAL A 1 87 ? 25.280 -20.547 -61.863 1.00 39.59 87 VAL A N 1
ATOM 667 C CA . VAL A 1 87 ? 24.359 -21.524 -62.477 1.00 39.59 87 VAL A CA 1
ATOM 668 C C . VAL A 1 87 ? 23.118 -21.940 -61.653 1.00 39.59 87 VAL A C 1
ATOM 670 O O . VAL A 1 87 ? 23.062 -22.977 -61.002 1.00 39.59 87 VAL A O 1
ATOM 673 N N . ASN A 1 88 ? 22.078 -21.100 -61.767 1.00 42.50 88 ASN A N 1
ATOM 674 C CA . ASN A 1 88 ? 20.716 -21.421 -62.244 1.00 42.50 88 ASN A CA 1
ATOM 675 C C . ASN A 1 88 ? 20.157 -22.842 -61.981 1.00 42.50 88 ASN A C 1
ATOM 677 O O . ASN A 1 88 ? 20.617 -23.782 -62.615 1.00 42.50 88 ASN A O 1
ATOM 681 N N . THR A 1 89 ? 19.087 -22.962 -61.175 1.00 37.03 89 THR A N 1
ATOM 682 C CA . THR A 1 89 ? 17.728 -23.410 -61.594 1.00 37.03 89 THR A CA 1
ATOM 683 C C . THR A 1 89 ? 16.849 -23.772 -60.385 1.00 37.03 89 THR A C 1
ATOM 685 O O . THR A 1 89 ? 17.160 -24.720 -59.679 1.00 37.03 89 THR A O 1
ATOM 688 N N . GLY A 1 90 ? 15.710 -23.077 -60.245 1.00 36.34 90 GLY A N 1
ATOM 689 C CA . GLY A 1 90 ? 14.407 -23.648 -59.855 1.00 36.34 90 GLY A CA 1
ATOM 690 C C . GLY A 1 90 ? 14.157 -24.051 -58.395 1.00 36.34 90 GLY A C 1
ATOM 691 O O . GLY A 1 90 ? 14.803 -24.951 -57.876 1.00 36.34 90 GLY A O 1
ATOM 692 N N . GLY A 1 91 ? 13.104 -23.487 -57.788 1.00 39.38 91 GLY A N 1
ATOM 693 C CA . GLY A 1 91 ? 12.420 -24.159 -56.677 1.00 39.38 91 GLY A CA 1
ATOM 694 C C . GLY A 1 91 ? 11.818 -23.267 -55.592 1.00 39.38 91 GLY A C 1
ATOM 695 O O . GLY A 1 91 ? 12.350 -23.206 -54.498 1.00 39.38 91 GLY A O 1
ATOM 696 N N . GLU A 1 92 ? 10.707 -22.6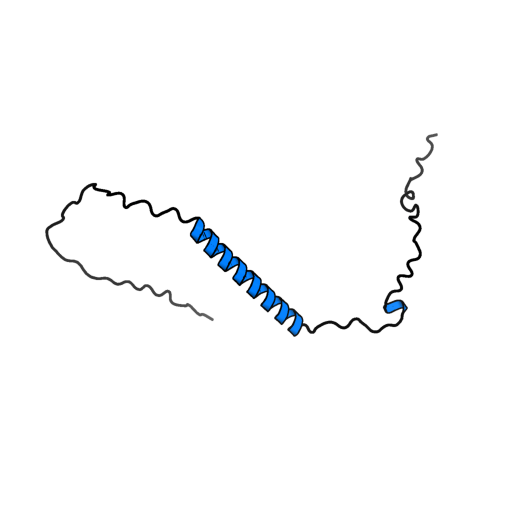13 -55.918 1.00 43.12 92 GLU A N 1
ATOM 697 C CA . GLU A 1 92 ? 9.490 -22.542 -55.087 1.00 43.12 92 GLU A CA 1
ATOM 698 C C . GLU A 1 92 ? 9.580 -21.893 -53.684 1.00 43.12 92 GLU A C 1
ATOM 700 O O . GLU A 1 92 ? 9.996 -22.452 -52.677 1.00 43.12 92 GLU A O 1
ATOM 705 N N . LEU A 1 93 ? 9.081 -20.661 -53.667 1.00 50.28 93 LEU A N 1
ATOM 706 C CA . LEU A 1 93 ? 8.459 -19.922 -52.571 1.00 50.28 93 LEU A CA 1
ATOM 707 C C . LEU A 1 93 ? 7.566 -20.817 -51.687 1.00 50.28 93 LEU A C 1
ATOM 709 O O . LEU A 1 93 ? 6.545 -21.308 -52.158 1.00 50.28 93 LEU A O 1
ATOM 713 N N . GLU A 1 94 ? 7.857 -20.889 -50.387 1.00 44.56 94 GLU A N 1
ATOM 714 C CA . GLU A 1 94 ? 6.860 -21.266 -49.379 1.00 44.56 94 GLU A CA 1
ATOM 715 C C . GLU A 1 94 ? 6.975 -20.357 -48.146 1.00 44.56 94 GLU A C 1
ATOM 717 O O . GLU A 1 94 ? 7.823 -20.507 -47.267 1.00 44.56 94 GLU A O 1
ATOM 722 N N . THR A 1 95 ? 6.107 -19.349 -48.107 1.00 47.75 95 THR A N 1
ATOM 723 C CA . THR A 1 95 ? 5.814 -18.535 -46.928 1.00 47.75 95 THR A CA 1
ATOM 724 C C . THR A 1 95 ? 4.929 -19.336 -45.974 1.00 47.75 95 THR A C 1
ATOM 726 O O . THR A 1 95 ? 3.706 -19.320 -46.102 1.00 47.75 95 THR A O 1
ATOM 729 N N . GLY A 1 96 ? 5.526 -20.031 -45.009 1.00 45.56 96 GLY A N 1
ATOM 730 C CA . GLY A 1 96 ? 4.794 -20.734 -43.953 1.00 45.56 96 GLY A CA 1
ATOM 731 C C . GLY A 1 96 ? 4.529 -19.847 -42.735 1.00 45.56 96 GLY A C 1
ATOM 732 O O . GLY A 1 96 ? 5.225 -19.954 -41.728 1.00 45.56 96 GLY A O 1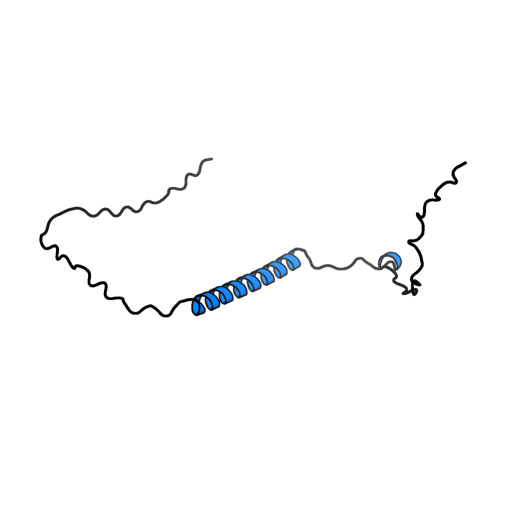
ATOM 733 N N . LEU A 1 97 ? 3.526 -18.966 -42.815 1.00 50.72 97 LEU A N 1
ATOM 734 C CA . LEU A 1 97 ? 2.926 -18.319 -41.643 1.00 50.72 97 LEU A CA 1
ATOM 735 C C . LEU A 1 97 ? 2.125 -19.371 -40.859 1.00 50.72 97 LEU A C 1
ATOM 737 O O . LEU A 1 97 ? 0.986 -19.672 -41.199 1.00 50.72 97 LEU A O 1
ATOM 741 N N . GLY A 1 98 ? 2.731 -19.954 -39.826 1.00 43.28 98 GLY A N 1
ATOM 742 C CA . GLY A 1 98 ? 2.038 -20.834 -38.886 1.00 43.28 98 GLY A CA 1
ATOM 743 C C . GLY A 1 98 ? 1.385 -20.031 -37.763 1.00 43.28 98 GLY A C 1
ATOM 744 O O . GLY A 1 98 ? 2.030 -19.745 -36.756 1.00 43.28 98 GLY A O 1
ATOM 745 N N . GLU A 1 99 ? 0.119 -19.658 -37.933 1.00 55.88 99 GLU A N 1
ATOM 746 C CA . GLU A 1 99 ? -0.741 -19.199 -36.837 1.00 55.88 99 GLU A CA 1
ATOM 747 C C . GLU A 1 99 ? -0.983 -20.356 -35.844 1.00 55.88 99 GLU A C 1
ATOM 749 O O . GLU A 1 99 ? -1.405 -21.431 -36.272 1.00 55.88 99 GLU A O 1
ATOM 754 N N . PRO A 1 100 ? -0.768 -20.196 -34.524 1.00 62.00 100 PRO A N 1
ATOM 755 C CA . PRO A 1 100 ? -1.327 -21.129 -33.556 1.00 62.00 100 PRO A CA 1
ATOM 756 C C . PRO A 1 100 ? -2.768 -20.722 -33.220 1.00 62.00 100 PRO A C 1
ATOM 758 O O . PRO A 1 100 ? -3.022 -19.725 -32.541 1.00 62.00 100 PRO A O 1
ATOM 761 N N . GLU A 1 101 ? -3.701 -21.527 -33.719 1.00 59.91 101 GLU A N 1
ATOM 762 C CA . GLU A 1 101 ? -5.137 -21.471 -33.461 1.00 59.91 101 GLU A CA 1
ATOM 763 C C . GLU A 1 101 ? -5.442 -21.595 -31.951 1.00 59.91 101 GLU A C 1
ATOM 765 O O . GLU A 1 101 ? -4.939 -22.478 -31.251 1.00 59.91 101 GLU A O 1
ATOM 770 N N . VAL A 1 102 ? -6.278 -20.694 -31.430 1.00 58.81 102 VAL A N 1
ATOM 771 C CA . VAL A 1 102 ? -6.781 -20.731 -30.052 1.00 58.81 102 VAL A CA 1
ATOM 772 C C . VAL A 1 102 ? -7.874 -21.795 -29.921 1.00 58.81 102 VAL A C 1
ATOM 774 O O . VAL A 1 102 ? -9.025 -21.567 -30.281 1.00 58.81 102 VAL A O 1
ATOM 777 N N . ALA A 1 103 ? -7.546 -22.957 -29.358 1.00 59.38 103 ALA A N 1
ATOM 778 C CA . ALA A 1 103 ? -8.561 -23.940 -28.986 1.00 59.38 103 ALA A CA 1
ATOM 779 C C . ALA A 1 103 ? -9.282 -23.497 -27.698 1.00 59.38 103 ALA A C 1
ATOM 781 O O . ALA A 1 103 ? -8.769 -23.647 -26.589 1.00 59.38 103 ALA A O 1
ATOM 782 N N . SER A 1 104 ? -10.484 -22.942 -27.860 1.00 66.12 104 SER A N 1
ATOM 783 C CA . SER A 1 104 ? -11.465 -22.718 -26.796 1.00 66.12 104 SER A CA 1
ATOM 784 C C . SER A 1 104 ? -12.530 -23.814 -26.851 1.00 66.12 104 SER A C 1
ATOM 786 O O . SER A 1 104 ? -13.378 -23.806 -27.736 1.00 66.12 104 SER A O 1
ATOM 788 N N . VAL A 1 105 ? -12.514 -24.718 -25.875 1.00 61.41 105 VAL A N 1
ATOM 789 C CA . VAL A 1 105 ? -13.612 -25.624 -25.492 1.00 61.41 105 VAL A CA 1
ATOM 790 C C . VAL A 1 105 ? -13.498 -25.688 -23.965 1.00 61.41 105 VAL A C 1
ATOM 792 O O . VAL A 1 105 ? -12.407 -25.935 -23.461 1.00 61.41 105 VAL A O 1
ATOM 795 N N . GLY A 1 106 ? -14.479 -25.326 -23.147 1.00 58.41 106 GLY A N 1
ATOM 796 C CA . GLY A 1 106 ? -15.917 -25.549 -23.228 1.00 58.41 106 GLY A CA 1
ATOM 797 C C . GLY A 1 106 ? -16.293 -26.139 -21.877 1.00 58.41 106 GLY A C 1
ATOM 798 O O . GLY A 1 106 ? -15.867 -27.287 -21.637 1.00 58.41 106 GLY A O 1
#

Radius of gyration: 38.38 Å; chains: 1; bounding box: 54×46×114 Å

Secondary structure (DSSP, 8-state):
-PPP----TT-S-------------TTTTTPPPPP---HHHHHHHHHHHHHHHHHHHHHHHHHHHHHHS----------S--------------------------

Foldseek 3Di:
DDDDDPDPPPPPDDDPPPP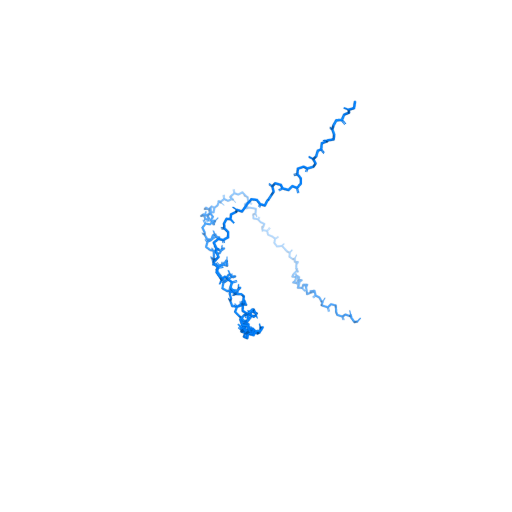PPVPQDCVNVVHDDDDDDDPVVVVVVVVVVVVVVVVVVVVVVVVVVVVPDDDPDPPPPPPDDDPDDDDDDDDDDDDDPDDDDDDDDD

pLDDT: mean 71.7, std 17.86, range [36.34, 98.06]

Sequence (106 aa):
MAKSKKDMRDAGREGREREEATRSSRRAKGLPPEEHASLEEVVRTARKAGAAKRKAAREEKKRSLSQDQPAAEPPVQDDAHLVSADVNTGGELETGLGEPEVASVG

Organism: NCBI:txid53985